Protein AF-A0A1Y2JYK3-F1 (afdb_monomer_lite)

Radius of gyration: 18.23 Å; chains: 1; bounding box: 44×39×49 Å

Organism: Bradyrhizobium japonicum (NCBI:txid375)

pLDDT: mean 70.42, std 11.2, range [41.28, 91.69]

Structure (mmCIF, N/CA/C/O backbone):
data_AF-A0A1Y2JYK3-F1
#
_entry.id   AF-A0A1Y2JYK3-F1
#
loop_
_atom_site.group_PDB
_atom_site.id
_atom_site.type_symbol
_atom_site.label_atom_id
_atom_site.label_alt_id
_atom_site.label_comp_id
_atom_site.label_asym_id
_atom_site.label_entity_id
_atom_site.label_seq_id
_atom_site.pdbx_PDB_ins_code
_atom_site.Cartn_x
_atom_site.Cartn_y
_atom_site.Cartn_z
_atom_site.occupancy
_atom_site.B_iso_or_equiv
_atom_site.auth_seq_id
_atom_site.auth_comp_id
_atom_site.auth_asym_id
_atom_site.auth_atom_id
_atom_site.pdbx_PDB_model_num
ATOM 1 N N . VAL A 1 1 ? -0.796 4.929 -13.097 1.00 57.66 1 VAL A N 1
ATOM 2 C CA . VAL A 1 1 ? -0.395 3.518 -13.318 1.00 57.66 1 VAL A CA 1
ATOM 3 C C . VAL A 1 1 ? -0.903 3.029 -14.661 1.00 57.66 1 VAL A C 1
ATOM 5 O O . VAL A 1 1 ? -0.073 2.851 -15.537 1.00 57.66 1 VAL A O 1
ATOM 8 N N . TYR A 1 2 ? -2.221 2.943 -14.873 1.00 55.84 2 TYR A N 1
ATOM 9 C CA . TYR A 1 2 ? -2.808 2.463 -16.137 1.00 55.84 2 TYR A CA 1
ATOM 10 C C . TYR A 1 2 ? -2.412 3.252 -17.393 1.00 55.84 2 TYR A C 1
ATOM 12 O O . TYR A 1 2 ? -2.140 2.643 -18.415 1.00 55.84 2 TYR A O 1
ATOM 20 N N . ALA A 1 3 ? -2.238 4.575 -17.305 1.00 55.34 3 ALA A N 1
ATOM 21 C CA . ALA A 1 3 ? -1.764 5.384 -18.437 1.00 55.34 3 ALA A CA 1
ATOM 22 C C . ALA A 1 3 ? -0.327 5.064 -18.914 1.00 55.34 3 ALA A C 1
ATOM 24 O O . ALA A 1 3 ? 0.085 5.570 -19.947 1.00 55.34 3 ALA A O 1
ATOM 25 N N . ARG A 1 4 ? 0.446 4.269 -18.157 1.00 54.00 4 ARG A N 1
ATOM 26 C CA . ARG A 1 4 ? 1.826 3.871 -18.500 1.00 54.00 4 ARG A CA 1
ATOM 27 C C . ARG A 1 4 ? 1.956 2.396 -18.895 1.00 54.00 4 ARG A C 1
ATOM 29 O O . ARG A 1 4 ? 3.072 1.902 -19.041 1.00 54.00 4 ARG A O 1
ATOM 36 N N . LEU A 1 5 ? 0.834 1.682 -18.991 1.00 56.47 5 LEU A N 1
ATOM 37 C CA . LEU A 1 5 ? 0.787 0.284 -19.401 1.00 56.47 5 LEU A CA 1
ATOM 38 C C . LEU A 1 5 ? 0.686 0.207 -20.929 1.00 56.47 5 LEU A C 1
ATOM 40 O O . LEU A 1 5 ? -0.262 0.713 -21.519 1.00 56.47 5 LEU A O 1
ATOM 44 N N . VAL A 1 6 ? 1.677 -0.422 -21.559 1.00 57.75 6 VAL A N 1
ATOM 45 C CA . VAL A 1 6 ? 1.792 -0.562 -23.025 1.00 57.75 6 VAL A CA 1
ATOM 46 C C . VAL A 1 6 ? 1.067 -1.818 -23.529 1.00 57.75 6 VAL A C 1
ATOM 48 O O . VAL A 1 6 ? 0.717 -1.920 -24.702 1.00 57.75 6 VAL A O 1
ATOM 51 N N . ARG A 1 7 ? 0.816 -2.787 -22.642 1.00 58.22 7 ARG A N 1
ATOM 52 C CA . ARG A 1 7 ? 0.120 -4.047 -22.929 1.00 58.22 7 ARG A CA 1
ATOM 53 C C . ARG A 1 7 ? -0.736 -4.466 -21.733 1.00 58.22 7 ARG A C 1
ATOM 55 O O . ARG A 1 7 ? -0.342 -4.247 -20.589 1.00 58.22 7 ARG A O 1
ATOM 62 N N . ALA A 1 8 ? -1.883 -5.076 -22.020 1.00 61.62 8 ALA A N 1
ATOM 63 C CA . ALA A 1 8 ? -2.736 -5.735 -21.036 1.00 61.62 8 ALA A CA 1
ATOM 64 C C . ALA A 1 8 ? -2.422 -7.238 -20.991 1.00 61.62 8 ALA A C 1
ATOM 66 O O . ALA A 1 8 ? -2.045 -7.827 -22.006 1.00 61.62 8 ALA A O 1
ATOM 67 N N . ASP A 1 9 ? -2.550 -7.831 -19.808 1.00 72.88 9 ASP A N 1
ATOM 68 C CA . ASP A 1 9 ? -2.320 -9.250 -19.539 1.00 72.88 9 ASP A CA 1
ATOM 69 C C . ASP A 1 9 ? -3.425 -9.738 -18.594 1.00 72.88 9 ASP A C 1
ATOM 71 O O . ASP A 1 9 ? -3.859 -8.988 -17.717 1.00 72.88 9 ASP A O 1
ATOM 75 N N . LEU A 1 10 ? -3.863 -10.990 -18.740 1.00 79.06 10 LEU A N 1
ATOM 76 C CA . LEU A 1 10 ? -4.998 -11.558 -18.006 1.00 79.06 10 LEU A CA 1
ATOM 77 C C . LEU A 1 10 ? -4.801 -11.457 -16.487 1.00 79.06 10 LEU A C 1
ATOM 79 O O . LEU A 1 10 ? -5.736 -11.160 -15.746 1.00 79.06 10 LEU A O 1
ATOM 83 N N . ALA A 1 11 ? -3.569 -11.664 -16.017 1.00 75.75 11 ALA A N 1
ATOM 84 C CA . ALA A 1 11 ? -3.229 -11.505 -14.607 1.00 75.75 11 ALA A CA 1
ATOM 85 C C . ALA A 1 11 ? -3.439 -10.060 -14.128 1.00 75.75 11 ALA A C 1
ATOM 87 O O . ALA A 1 11 ? -3.958 -9.836 -13.035 1.00 75.75 11 ALA A O 1
ATOM 88 N N . LEU A 1 12 ? -3.079 -9.074 -14.952 1.00 77.12 12 LEU A N 1
ATOM 89 C CA . LEU A 1 12 ? -3.252 -7.663 -14.627 1.00 77.12 12 LEU A CA 1
ATOM 90 C C . LEU A 1 12 ? -4.735 -7.276 -14.580 1.00 77.12 12 LEU A C 1
ATOM 92 O O . LEU A 1 12 ? -5.141 -6.531 -13.689 1.00 77.12 12 LEU A O 1
ATOM 96 N N . ASP A 1 13 ? -5.538 -7.824 -15.490 1.00 81.69 13 ASP A N 1
ATOM 97 C CA . ASP A 1 13 ? -6.983 -7.598 -15.530 1.00 81.69 13 ASP A CA 1
ATOM 98 C C . ASP A 1 13 ? -7.676 -8.199 -14.304 1.00 81.69 13 ASP A C 1
ATOM 100 O O . ASP A 1 13 ? -8.484 -7.526 -13.664 1.00 81.69 13 ASP A O 1
ATOM 104 N N . LEU A 1 14 ? -7.312 -9.422 -13.903 1.00 84.56 14 LEU A N 1
ATOM 105 C CA . LEU A 1 14 ? -7.824 -10.047 -12.678 1.00 84.56 14 LEU A CA 1
ATOM 106 C C . LEU A 1 14 ? -7.451 -9.244 -11.426 1.00 84.56 14 LEU A C 1
ATOM 108 O O . LEU A 1 14 ? -8.295 -9.028 -10.555 1.00 84.56 14 LEU A O 1
ATOM 112 N N . LEU A 1 15 ? -6.209 -8.761 -11.340 1.00 81.88 15 LEU A N 1
ATOM 113 C CA . LEU A 1 15 ? -5.770 -7.894 -10.246 1.00 81.88 15 LEU A CA 1
ATOM 114 C C . LEU A 1 15 ? -6.494 -6.543 -10.244 1.00 81.88 15 LEU A C 1
ATOM 116 O O . LEU A 1 15 ? -6.830 -6.036 -9.173 1.00 81.88 15 LEU A O 1
ATOM 120 N N . ASN A 1 16 ? -6.787 -5.981 -11.416 1.00 84.62 16 ASN A N 1
ATOM 121 C CA . ASN A 1 16 ? -7.586 -4.768 -11.532 1.00 84.62 16 ASN A CA 1
ATOM 122 C C . ASN A 1 16 ? -9.038 -4.999 -11.090 1.00 84.62 16 ASN A C 1
ATOM 124 O O . ASN A 1 16 ? -9.582 -4.190 -10.345 1.00 84.62 16 ASN A O 1
ATOM 128 N N . PHE A 1 17 ? -9.662 -6.111 -11.485 1.00 88.12 17 PHE A N 1
ATOM 129 C CA . PHE A 1 17 ? -11.008 -6.461 -11.027 1.00 88.12 17 PHE A CA 1
ATOM 130 C C . PHE A 1 17 ? -11.061 -6.687 -9.520 1.00 88.12 17 PHE A C 1
ATOM 132 O O . PHE A 1 17 ? -11.982 -6.199 -8.869 1.00 88.12 17 PHE A O 1
ATOM 139 N N . LEU A 1 18 ? -10.060 -7.362 -8.950 1.00 87.31 18 LEU A N 1
ATOM 140 C CA . LEU A 1 18 ? -9.932 -7.503 -7.502 1.00 87.31 18 LEU A CA 1
ATOM 141 C C . LEU A 1 18 ? -9.840 -6.129 -6.828 1.00 87.31 18 LEU A C 1
ATOM 143 O O . LEU A 1 18 ? -10.575 -5.857 -5.884 1.00 87.31 18 LEU A O 1
ATOM 147 N N . PHE A 1 19 ? -8.979 -5.248 -7.334 1.00 84.88 19 PHE A N 1
ATOM 148 C CA . PHE A 1 19 ? -8.831 -3.885 -6.828 1.00 84.88 19 PHE A CA 1
ATOM 149 C C . PHE A 1 19 ? -10.148 -3.095 -6.890 1.00 84.88 19 PHE A C 1
ATOM 151 O O . PHE A 1 19 ? -10.551 -2.495 -5.894 1.00 84.88 19 PHE A O 1
ATOM 158 N N . LEU A 1 20 ? -10.856 -3.138 -8.022 1.00 88.38 20 LEU A N 1
ATOM 159 C CA . LEU A 1 20 ? -12.160 -2.493 -8.188 1.00 88.38 20 LEU A CA 1
ATOM 160 C C . LEU A 1 20 ? -13.220 -3.089 -7.255 1.00 88.38 20 LEU A C 1
ATOM 162 O O . LEU A 1 20 ? -13.998 -2.341 -6.673 1.00 88.38 20 LEU A O 1
ATOM 166 N N . GLY A 1 21 ? -13.224 -4.410 -7.064 1.00 89.44 21 GLY A N 1
ATOM 167 C CA . GLY A 1 21 ? -14.113 -5.090 -6.124 1.00 89.44 21 GLY A CA 1
ATOM 168 C C . GLY A 1 21 ? -13.864 -4.664 -4.677 1.00 89.44 21 GLY A C 1
ATOM 169 O O . GLY A 1 21 ? -14.808 -4.365 -3.951 1.00 89.44 21 GLY A O 1
ATOM 170 N N . LEU A 1 22 ? -12.598 -4.550 -4.267 1.00 87.31 22 LEU A N 1
ATOM 171 C CA . LEU A 1 22 ? -12.234 -4.053 -2.937 1.00 87.31 22 LEU A CA 1
ATOM 172 C C . LEU A 1 22 ? -12.642 -2.585 -2.745 1.00 87.31 22 LEU A C 1
ATOM 174 O O . LEU A 1 22 ? -13.133 -2.221 -1.679 1.00 87.31 22 LEU A O 1
ATOM 178 N N . ILE A 1 23 ? -12.501 -1.746 -3.776 1.00 87.25 23 ILE A N 1
ATOM 179 C CA . ILE A 1 23 ? -12.996 -0.363 -3.742 1.00 87.25 23 ILE A CA 1
ATOM 180 C C . ILE A 1 23 ? -14.520 -0.322 -3.640 1.00 87.25 23 ILE A C 1
ATOM 182 O O . ILE A 1 23 ? -15.057 0.464 -2.865 1.00 87.25 23 ILE A O 1
ATOM 186 N N . ALA A 1 24 ? -15.229 -1.176 -4.375 1.00 91.69 24 ALA A N 1
ATOM 187 C CA . ALA A 1 24 ? -16.687 -1.242 -4.330 1.00 91.69 24 ALA A CA 1
ATOM 188 C C . ALA A 1 24 ? -17.226 -1.658 -2.948 1.00 91.69 24 ALA A C 1
ATOM 190 O O . ALA A 1 24 ? -18.373 -1.356 -2.629 1.00 91.69 24 ALA A O 1
ATOM 191 N N . LEU A 1 25 ? -16.403 -2.299 -2.111 1.00 89.81 25 LEU A N 1
ATOM 192 C CA . LEU A 1 25 ? -16.732 -2.648 -0.726 1.00 89.81 25 LEU A CA 1
ATOM 193 C C . LEU A 1 25 ? -16.495 -1.504 0.277 1.00 89.81 25 LEU A C 1
ATOM 195 O O . LEU A 1 25 ? -16.943 -1.607 1.420 1.00 89.81 25 LEU A O 1
ATOM 199 N N . LEU A 1 26 ? -15.832 -0.407 -0.111 1.00 87.19 26 LEU A N 1
ATOM 200 C CA . LEU A 1 26 ? -15.586 0.737 0.782 1.00 87.19 26 LEU A CA 1
ATOM 201 C C . LEU A 1 26 ? -16.866 1.335 1.383 1.00 87.19 26 LEU A C 1
ATOM 203 O O . LEU A 1 26 ? -16.860 1.580 2.592 1.00 87.19 26 LEU A O 1
ATOM 207 N N . PRO A 1 27 ? -17.960 1.559 0.623 1.00 88.12 27 PRO A N 1
ATOM 208 C CA . PRO A 1 27 ? -19.201 2.079 1.191 1.00 88.12 27 PRO A CA 1
ATOM 209 C C . PRO A 1 27 ? -19.754 1.169 2.291 1.00 88.12 27 PRO A C 1
ATOM 211 O O . PRO A 1 27 ? -20.119 1.661 3.351 1.00 88.12 27 PRO A O 1
ATOM 214 N N . LEU A 1 28 ? -19.712 -0.154 2.091 1.00 87.69 28 LEU A N 1
ATOM 215 C CA . LEU A 1 28 ? -20.151 -1.129 3.092 1.00 87.69 28 LEU A CA 1
ATOM 216 C C . LEU A 1 28 ? -19.300 -1.055 4.364 1.00 87.69 28 LEU A C 1
ATOM 218 O O . LEU A 1 28 ? -19.839 -1.019 5.464 1.00 87.69 28 LEU A O 1
ATOM 222 N N . ALA A 1 29 ? -17.972 -1.013 4.232 1.00 84.56 29 ALA A N 1
ATOM 223 C CA . ALA A 1 29 ? -17.084 -0.887 5.387 1.00 84.56 29 ALA A CA 1
ATOM 224 C C . ALA A 1 29 ? -17.268 0.451 6.122 1.00 84.56 29 ALA A C 1
ATOM 226 O O . ALA A 1 29 ? -17.119 0.506 7.340 1.00 84.56 29 ALA A O 1
ATOM 227 N N . THR A 1 30 ? -17.600 1.517 5.390 1.00 84.69 30 THR A N 1
ATOM 228 C CA . THR A 1 30 ? -17.869 2.846 5.954 1.00 84.69 30 THR A CA 1
ATOM 229 C C . THR A 1 30 ? -19.197 2.871 6.709 1.00 84.69 30 THR A C 1
ATOM 231 O O . THR A 1 30 ? -19.237 3.386 7.822 1.00 84.69 30 THR A O 1
ATOM 234 N N . GLU A 1 31 ? -20.249 2.255 6.165 1.00 87.62 31 GLU A N 1
ATOM 235 C CA . GLU A 1 31 ? -21.522 2.066 6.874 1.00 87.62 31 GLU A CA 1
ATOM 236 C C . GLU A 1 31 ? -21.334 1.213 8.128 1.00 87.62 31 GLU A C 1
ATOM 238 O O . GLU A 1 31 ? -21.765 1.598 9.208 1.00 87.62 31 GLU A O 1
ATOM 243 N N . LEU A 1 32 ? -20.579 0.113 8.040 1.00 85.88 32 LEU A N 1
ATOM 244 C CA . LEU A 1 32 ? -20.295 -0.731 9.203 1.00 85.88 32 LEU A CA 1
ATOM 245 C C . LEU A 1 32 ? -19.568 0.044 10.314 1.00 85.88 32 LEU A C 1
ATOM 247 O O . LEU A 1 32 ? -19.836 -0.157 11.499 1.00 85.88 32 LEU A O 1
ATOM 251 N N . LEU A 1 33 ? -18.645 0.931 9.926 1.00 81.75 33 LEU A N 1
ATOM 252 C 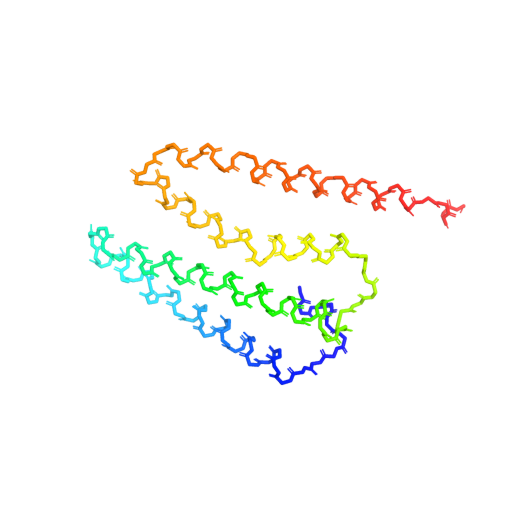CA . LEU A 1 33 ? -17.924 1.825 10.832 1.00 81.75 33 LEU A CA 1
ATOM 253 C C . LEU A 1 33 ? -18.848 2.878 11.462 1.00 81.75 33 LEU A C 1
ATOM 255 O O . LEU A 1 33 ? -18.607 3.305 12.590 1.00 81.75 33 LEU A O 1
ATOM 259 N N . TRP A 1 34 ? -19.881 3.304 10.739 1.00 82.69 34 TRP A N 1
ATOM 260 C CA . TRP A 1 34 ? -20.856 4.291 11.188 1.00 82.69 34 TRP A CA 1
ATOM 261 C C . TRP A 1 34 ? -21.924 3.688 12.114 1.00 82.69 34 TRP A C 1
ATOM 263 O O . TRP A 1 34 ? -22.214 4.246 13.175 1.00 82.69 34 TRP A O 1
ATOM 273 N N . GLU A 1 35 ? -22.478 2.532 11.747 1.00 84.62 35 GLU A N 1
ATOM 274 C CA . GLU A 1 35 ? -23.521 1.824 12.494 1.00 84.62 35 GLU A CA 1
ATOM 275 C C . GLU A 1 35 ? -22.984 1.224 13.796 1.00 84.62 35 GLU A C 1
ATOM 277 O O . GLU A 1 35 ? -23.589 1.375 14.865 1.00 84.62 35 GLU A O 1
ATOM 282 N N . GLN A 1 36 ? -21.814 0.581 13.751 1.00 77.31 36 GLN A N 1
ATOM 283 C CA . GLN A 1 36 ? -21.150 0.137 14.967 1.00 77.31 36 GLN A CA 1
ATOM 284 C C . GLN A 1 36 ? -20.399 1.307 15.597 1.00 77.31 36 GLN A C 1
ATOM 286 O O . GLN A 1 36 ? -19.216 1.519 15.352 1.00 77.31 36 GLN A O 1
ATOM 291 N N . ARG A 1 37 ? -21.043 1.998 16.545 1.00 64.88 37 ARG A N 1
ATOM 292 C CA . ARG A 1 37 ? -20.382 2.983 17.431 1.00 64.88 37 ARG A CA 1
ATOM 293 C C . ARG A 1 37 ? -19.235 2.404 18.287 1.00 64.88 37 ARG A C 1
ATOM 295 O O . ARG A 1 37 ? -18.641 3.123 19.089 1.00 64.88 37 ARG A O 1
ATOM 302 N N . GLY A 1 38 ? -18.935 1.109 18.165 1.00 64.50 38 GLY A N 1
ATOM 303 C CA . GLY A 1 38 ? -17.843 0.420 18.845 1.00 64.50 38 GLY A CA 1
ATOM 304 C C . GLY A 1 38 ? -16.603 0.251 17.962 1.00 64.50 38 GLY A C 1
ATOM 305 O O . GLY A 1 38 ? -16.685 0.113 16.748 1.00 64.50 38 GLY A O 1
ATOM 306 N N . ARG A 1 39 ? -15.424 0.156 18.590 1.00 69.25 39 ARG A N 1
ATOM 307 C CA . ARG A 1 39 ? -14.115 -0.057 17.929 1.00 69.25 39 ARG A CA 1
ATOM 308 C C . ARG A 1 39 ? -13.989 -1.368 17.121 1.00 69.25 39 ARG A C 1
ATOM 310 O O . ARG A 1 39 ? -12.922 -1.632 16.583 1.00 69.25 39 ARG A O 1
ATOM 317 N N . GLN A 1 40 ? -15.033 -2.193 17.037 1.00 77.06 40 GLN A N 1
ATOM 318 C CA . GLN A 1 40 ? -15.007 -3.516 16.400 1.00 77.06 40 GLN A CA 1
ATOM 319 C C . GLN A 1 40 ? -15.050 -3.467 14.865 1.00 77.06 40 GLN A C 1
ATOM 321 O O . GLN A 1 40 ? -14.504 -4.363 14.228 1.00 77.06 40 GLN A O 1
ATOM 326 N N . ALA A 1 41 ? -15.620 -2.417 14.265 1.00 79.06 41 ALA A N 1
ATOM 327 C CA . ALA A 1 41 ? -15.631 -2.228 12.809 1.00 79.06 41 ALA A CA 1
ATOM 328 C C . ALA A 1 41 ? -14.327 -1.607 12.263 1.00 79.06 41 ALA A C 1
ATOM 330 O O . ALA A 1 41 ? -14.024 -1.711 11.074 1.00 79.06 41 ALA A O 1
ATOM 331 N N . VAL A 1 42 ? -13.515 -1.004 13.140 1.00 77.12 42 VAL A N 1
ATOM 332 C CA . VAL A 1 42 ? -12.242 -0.355 12.783 1.00 77.12 42 VAL A CA 1
ATOM 333 C C . VAL A 1 42 ? -11.256 -1.313 12.095 1.00 77.12 42 VAL A C 1
ATOM 335 O O . VAL A 1 42 ? -10.737 -0.948 11.039 1.00 77.12 42 VAL A O 1
ATOM 338 N N . PRO A 1 43 ? -10.996 -2.532 12.612 1.00 77.31 43 PRO A N 1
ATOM 339 C CA . PRO A 1 43 ? -10.111 -3.480 11.946 1.00 77.31 43 PRO A CA 1
ATOM 340 C C . PRO A 1 43 ? -10.594 -3.835 10.541 1.00 77.31 43 PRO A C 1
ATOM 342 O O . PRO A 1 43 ? -9.778 -3.895 9.635 1.00 77.31 43 PRO A O 1
ATOM 345 N N . VAL A 1 44 ? -11.906 -3.998 10.334 1.00 82.00 44 VAL A N 1
ATOM 346 C CA . VAL A 1 44 ? -12.478 -4.358 9.026 1.00 82.00 44 VAL A CA 1
ATOM 347 C C . VAL A 1 44 ? -12.195 -3.271 7.990 1.00 82.00 44 VAL A C 1
ATOM 349 O O . VAL A 1 44 ? -11.696 -3.568 6.905 1.00 82.00 44 VAL A O 1
ATOM 352 N N . TYR A 1 45 ? -12.440 -2.007 8.344 1.00 80.94 45 TYR A N 1
ATOM 353 C CA . TYR A 1 45 ? -12.147 -0.869 7.474 1.00 80.94 45 TYR A CA 1
ATOM 354 C C . TYR A 1 45 ? -10.648 -0.769 7.153 1.00 80.94 45 TYR A C 1
ATOM 356 O O . TYR A 1 45 ? -10.258 -0.654 5.991 1.00 80.94 45 TYR A O 1
ATOM 364 N N . VAL A 1 46 ? -9.787 -0.876 8.169 1.00 77.50 46 VAL A N 1
ATOM 365 C CA . VAL A 1 46 ? -8.328 -0.792 7.995 1.00 77.50 46 VAL A CA 1
ATOM 366 C C . VAL A 1 46 ? -7.796 -1.947 7.150 1.00 77.50 46 VAL A C 1
ATOM 368 O O . VAL A 1 46 ? -6.985 -1.723 6.253 1.00 77.50 46 VAL A O 1
ATOM 371 N N . SER A 1 47 ? -8.262 -3.172 7.393 1.00 78.38 47 SER A N 1
ATOM 372 C CA . SER A 1 47 ? -7.895 -4.352 6.609 1.00 78.38 47 SER A CA 1
ATOM 373 C C . SER A 1 47 ? -8.330 -4.219 5.154 1.00 78.38 47 SER A C 1
ATOM 375 O O . SER A 1 47 ? -7.563 -4.595 4.270 1.00 78.38 47 SER A O 1
ATOM 377 N N . LEU A 1 48 ? -9.506 -3.639 4.887 1.00 83.25 48 LEU A N 1
ATOM 378 C CA . LEU A 1 48 ? -9.970 -3.384 3.525 1.00 83.25 48 LEU A CA 1
ATOM 379 C C . LEU A 1 48 ? -9.068 -2.371 2.808 1.00 83.25 48 LEU A C 1
ATOM 381 O O . LEU A 1 48 ? -8.601 -2.642 1.703 1.00 83.25 48 LEU A O 1
ATOM 385 N N . VAL A 1 49 ? -8.756 -1.236 3.439 1.00 80.50 49 VAL A N 1
ATOM 386 C CA . VAL A 1 49 ? -7.872 -0.224 2.834 1.00 80.50 49 VAL A CA 1
ATOM 387 C C . VAL A 1 49 ? -6.450 -0.760 2.644 1.00 80.50 49 VAL A C 1
ATOM 389 O O . VAL A 1 49 ? -5.822 -0.511 1.612 1.00 80.50 49 VAL A O 1
ATOM 392 N N . ALA A 1 50 ? -5.946 -1.548 3.594 1.00 77.56 50 ALA A N 1
ATOM 393 C CA . ALA A 1 50 ? -4.671 -2.241 3.449 1.00 77.56 50 ALA A CA 1
ATOM 394 C C . ALA A 1 50 ? -4.698 -3.222 2.265 1.00 77.56 50 ALA A C 1
ATOM 396 O O . ALA A 1 50 ? -3.775 -3.210 1.452 1.00 77.56 50 ALA A O 1
ATOM 397 N N . ALA A 1 51 ? -5.765 -4.013 2.115 1.00 80.44 51 ALA A N 1
ATOM 398 C CA . ALA A 1 51 ? -5.935 -4.941 0.998 1.00 80.44 51 ALA A CA 1
ATOM 399 C C . ALA A 1 51 ? -5.978 -4.221 -0.360 1.00 80.44 51 ALA A C 1
ATOM 401 O O . ALA A 1 51 ? -5.375 -4.704 -1.316 1.00 80.44 51 ALA A O 1
ATOM 402 N N . ILE A 1 52 ? -6.608 -3.043 -0.442 1.00 83.12 52 ILE A N 1
ATOM 403 C CA . ILE A 1 52 ? -6.606 -2.193 -1.647 1.00 83.12 52 ILE A CA 1
ATOM 404 C C . ILE A 1 52 ? -5.175 -1.772 -2.011 1.00 83.12 52 ILE A C 1
ATOM 406 O O . ILE A 1 52 ? -4.767 -1.892 -3.169 1.00 83.12 52 ILE A O 1
ATOM 410 N N . GLY A 1 53 ? -4.392 -1.319 -1.025 1.00 77.19 53 GLY A N 1
ATOM 411 C CA . GLY A 1 53 ? -2.985 -0.959 -1.222 1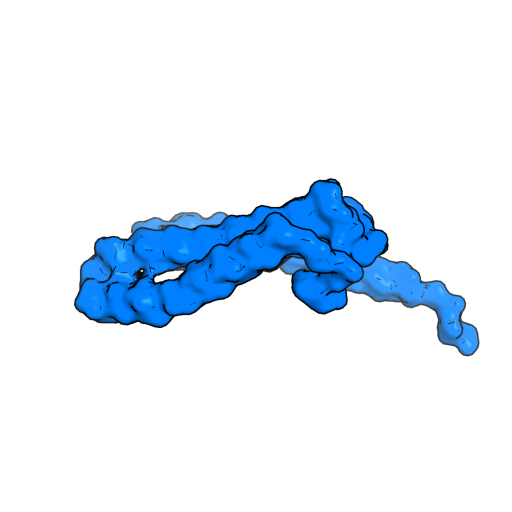.00 77.19 53 GLY A CA 1
ATOM 412 C C . GLY A 1 53 ? -2.136 -2.146 -1.685 1.00 77.19 53 GLY A C 1
ATOM 413 O O . GLY A 1 53 ? -1.390 -2.036 -2.659 1.00 77.19 53 GLY A O 1
ATOM 414 N N . VAL A 1 54 ? -2.305 -3.313 -1.053 1.00 78.06 54 VAL A N 1
ATOM 415 C CA . VAL A 1 54 ? -1.618 -4.548 -1.461 1.00 78.06 54 VAL A CA 1
ATOM 416 C C . VAL A 1 54 ? -2.001 -4.942 -2.885 1.00 78.06 54 VAL A C 1
ATOM 418 O O . VAL A 1 54 ? -1.105 -5.187 -3.687 1.00 78.06 54 VAL A O 1
ATOM 421 N N . ALA A 1 55 ? -3.288 -4.947 -3.241 1.00 81.88 55 ALA A N 1
ATOM 422 C CA . ALA A 1 55 ? -3.742 -5.283 -4.591 1.00 81.88 55 ALA A CA 1
ATOM 423 C C . ALA A 1 55 ? -3.107 -4.363 -5.648 1.00 81.88 55 ALA A C 1
ATOM 425 O O . ALA A 1 55 ? -2.566 -4.844 -6.645 1.00 81.88 55 ALA A O 1
ATOM 426 N N . MET A 1 56 ? -3.073 -3.052 -5.390 1.00 80.75 56 MET A N 1
ATOM 427 C CA . MET A 1 56 ? -2.416 -2.083 -6.272 1.00 80.75 56 MET A CA 1
ATOM 428 C C . MET A 1 56 ? -0.894 -2.297 -6.340 1.00 80.75 56 MET A C 1
ATOM 430 O O . MET A 1 56 ? -0.297 -2.231 -7.416 1.00 80.75 56 MET A O 1
ATOM 434 N N . GLY A 1 57 ? -0.250 -2.582 -5.205 1.00 76.56 57 GLY A N 1
ATOM 435 C CA . GLY A 1 57 ? 1.183 -2.863 -5.130 1.00 76.56 57 GLY A CA 1
ATOM 436 C C . GLY A 1 57 ? 1.578 -4.130 -5.889 1.00 76.56 57 GLY A C 1
ATOM 437 O O . GLY A 1 57 ? 2.566 -4.121 -6.625 1.00 76.56 57 GLY A O 1
ATOM 438 N N . VAL A 1 58 ? 0.791 -5.201 -5.776 1.00 79.88 58 VAL A N 1
ATOM 439 C CA . VAL A 1 58 ? 1.006 -6.451 -6.518 1.00 79.88 58 VAL A CA 1
ATOM 440 C C . VAL A 1 58 ? 0.790 -6.224 -8.014 1.00 79.88 58 VAL A C 1
ATOM 442 O O . VAL A 1 58 ? 1.630 -6.648 -8.806 1.00 79.88 58 VAL A O 1
ATOM 445 N N . ALA A 1 59 ? -0.252 -5.484 -8.409 1.00 80.50 59 ALA A N 1
ATOM 446 C CA . ALA A 1 59 ? -0.513 -5.162 -9.814 1.00 80.50 59 ALA A CA 1
ATOM 447 C C . ALA A 1 59 ? 0.651 -4.377 -10.436 1.00 80.50 59 ALA A C 1
ATOM 449 O O . ALA A 1 59 ? 1.137 -4.713 -11.519 1.00 80.50 59 ALA A O 1
ATOM 450 N N . TRP A 1 60 ? 1.164 -3.376 -9.715 1.00 78.56 60 TRP A N 1
ATOM 451 C CA . TRP A 1 60 ? 2.338 -2.621 -10.141 1.00 78.56 60 TRP A CA 1
ATOM 452 C C . TRP A 1 60 ? 3.602 -3.480 -10.184 1.00 78.56 60 TRP A C 1
ATOM 454 O O . TRP A 1 60 ? 4.366 -3.387 -1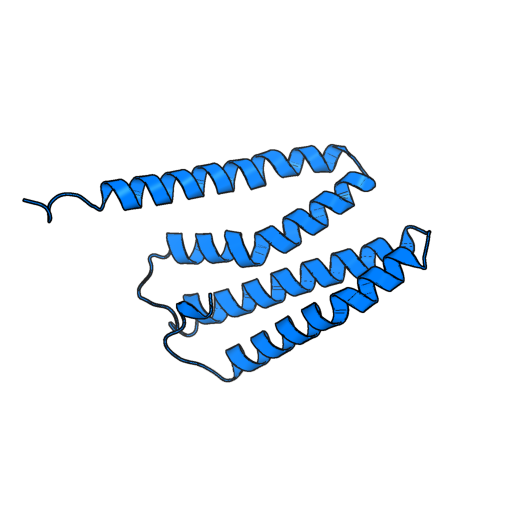1.141 1.00 78.56 60 TRP A O 1
ATOM 464 N N . THR A 1 61 ? 3.825 -4.339 -9.187 1.00 78.25 61 THR A N 1
ATOM 465 C CA . THR A 1 61 ? 4.997 -5.228 -9.155 1.00 78.25 61 THR A CA 1
ATOM 466 C C . THR A 1 61 ? 4.995 -6.170 -10.356 1.00 78.25 61 THR A C 1
ATOM 468 O O . THR A 1 61 ? 6.010 -6.307 -11.042 1.00 78.25 61 THR A O 1
ATOM 471 N N . HIS A 1 62 ? 3.836 -6.757 -10.662 1.00 73.69 62 HIS A N 1
ATOM 472 C CA . HIS A 1 62 ? 3.650 -7.599 -11.835 1.00 73.69 62 HIS A CA 1
ATOM 473 C C . HIS A 1 62 ? 3.938 -6.824 -13.129 1.00 73.69 62 HIS A C 1
ATOM 475 O O . HIS A 1 62 ? 4.745 -7.267 -13.945 1.00 73.69 62 HIS A O 1
ATOM 481 N N . ALA A 1 63 ? 3.366 -5.626 -13.290 1.00 75.00 63 ALA A N 1
ATOM 482 C CA . ALA A 1 63 ? 3.576 -4.797 -14.478 1.00 75.00 63 ALA A CA 1
ATOM 483 C C . ALA A 1 63 ? 5.038 -4.358 -14.665 1.00 75.00 63 ALA A C 1
ATOM 485 O O . ALA A 1 63 ? 5.583 -4.446 -15.769 1.00 75.00 63 ALA A O 1
ATOM 486 N N . ALA A 1 64 ? 5.668 -3.877 -13.592 1.00 72.31 64 ALA A N 1
ATOM 487 C CA . ALA A 1 64 ? 6.954 -3.192 -13.636 1.00 72.31 64 ALA A CA 1
ATOM 488 C C . ALA A 1 64 ? 8.162 -4.137 -13.559 1.00 72.31 64 ALA A C 1
ATOM 490 O O . ALA A 1 64 ? 9.225 -3.787 -14.072 1.00 72.31 64 ALA A O 1
ATOM 491 N N . PHE A 1 65 ? 8.044 -5.311 -12.932 1.00 73.38 65 PHE A N 1
ATOM 492 C CA . PHE A 1 65 ? 9.178 -6.229 -12.743 1.00 73.38 65 PHE A CA 1
ATOM 493 C C . PHE A 1 65 ? 9.039 -7.538 -13.520 1.00 73.38 65 PHE A C 1
ATOM 495 O O . PHE A 1 65 ? 10.039 -8.016 -14.050 1.00 73.38 65 PHE A O 1
ATOM 502 N N . VAL A 1 66 ? 7.828 -8.091 -13.628 1.00 69.31 66 VAL A N 1
ATOM 503 C CA . VAL A 1 66 ? 7.607 -9.413 -14.239 1.00 69.31 66 VAL A CA 1
ATOM 504 C C . VAL A 1 66 ? 7.249 -9.287 -15.719 1.00 69.31 66 VAL A C 1
ATOM 506 O O . VAL A 1 66 ? 7.935 -9.843 -16.570 1.00 69.31 66 VAL A O 1
ATOM 509 N N . GLY A 1 67 ? 6.217 -8.506 -16.045 1.00 61.56 67 GLY A N 1
ATOM 510 C CA . GLY A 1 67 ? 5.676 -8.433 -17.404 1.00 61.56 67 GLY A CA 1
ATOM 511 C C . GLY A 1 67 ? 6.413 -7.482 -18.354 1.00 61.56 67 GLY A C 1
ATOM 512 O O . GLY A 1 67 ? 6.166 -7.523 -19.555 1.00 61.56 67 GLY A O 1
ATOM 513 N N . ARG A 1 68 ? 7.290 -6.598 -17.841 1.00 63.34 68 ARG A N 1
ATOM 514 C CA . ARG A 1 68 ? 7.850 -5.445 -18.592 1.00 63.34 68 ARG A CA 1
ATOM 515 C C . ARG A 1 68 ? 6.766 -4.669 -19.360 1.00 63.34 68 ARG A C 1
ATOM 517 O O . ARG A 1 68 ? 6.992 -4.201 -20.471 1.00 63.34 68 ARG A O 1
ATOM 524 N N . LEU A 1 69 ? 5.581 -4.552 -18.766 1.00 59.44 69 LEU A N 1
ATOM 525 C CA . LEU A 1 69 ? 4.402 -3.959 -19.404 1.00 59.44 69 LEU A CA 1
ATOM 526 C C . LEU A 1 69 ? 4.400 -2.425 -19.288 1.00 59.44 69 LEU A C 1
ATOM 528 O O . LEU A 1 69 ? 3.505 -1.766 -19.808 1.00 59.44 69 LEU A O 1
ATOM 532 N N . THR A 1 70 ? 5.388 -1.862 -18.593 1.00 64.62 70 THR A N 1
ATOM 533 C CA . THR A 1 70 ? 5.589 -0.424 -18.409 1.00 64.62 70 THR A CA 1
ATOM 534 C C . THR A 1 70 ? 6.623 0.119 -19.392 1.00 64.62 70 THR A C 1
ATOM 536 O O . THR A 1 70 ? 7.553 -0.596 -19.767 1.00 64.62 70 THR A O 1
ATOM 539 N N . GLU A 1 71 ? 6.533 1.408 -19.713 1.00 66.50 71 GLU A N 1
ATOM 540 C CA . GLU A 1 71 ? 7.596 2.163 -20.395 1.00 66.50 71 GLU A CA 1
ATOM 541 C C . GLU A 1 71 ? 8.997 1.914 -19.783 1.00 66.50 71 GLU A C 1
ATOM 543 O O . GLU A 1 71 ? 9.112 1.544 -18.602 1.00 66.50 71 GLU A O 1
ATOM 548 N N . PRO A 1 72 ? 10.087 2.092 -20.560 1.00 67.38 72 PRO A N 1
ATOM 549 C CA . PRO A 1 72 ? 11.451 1.922 -20.069 1.00 67.38 72 PRO A CA 1
ATOM 550 C C . PRO A 1 72 ? 11.772 2.957 -18.981 1.00 67.38 72 PRO A C 1
ATOM 552 O O . PRO A 1 72 ? 12.213 4.066 -19.245 1.00 67.38 72 PRO A O 1
ATOM 555 N N . MET A 1 73 ? 11.530 2.561 -17.734 1.00 68.88 73 MET A N 1
ATOM 556 C CA . MET A 1 73 ? 11.801 3.339 -16.525 1.00 68.88 73 MET A CA 1
ATOM 557 C C . MET A 1 73 ? 12.974 2.741 -15.752 1.00 68.88 73 MET A C 1
ATOM 559 O O . MET A 1 73 ? 13.153 1.516 -15.735 1.00 68.88 73 MET A O 1
ATOM 563 N N . SER A 1 74 ? 13.727 3.593 -15.059 1.00 78.50 74 SER A N 1
ATOM 564 C CA . SER A 1 74 ? 14.807 3.164 -14.168 1.00 78.50 74 SER A CA 1
ATOM 565 C C . SER A 1 74 ? 14.266 2.341 -12.989 1.00 78.50 74 SER A C 1
ATOM 567 O O . SER A 1 74 ? 13.121 2.503 -12.556 1.00 78.50 74 SER A O 1
ATOM 569 N N . VAL A 1 75 ? 15.095 1.456 -12.420 1.00 77.00 75 VAL A N 1
ATOM 570 C CA . VAL A 1 75 ? 14.708 0.635 -11.251 1.00 77.00 75 VAL A CA 1
ATOM 571 C C . VAL A 1 75 ? 14.288 1.516 -10.064 1.00 77.00 75 VAL A C 1
ATOM 573 O O . VAL A 1 75 ? 13.344 1.179 -9.349 1.00 77.00 75 VAL A O 1
ATOM 576 N N . ALA A 1 76 ? 14.929 2.678 -9.902 1.00 72.06 76 ALA A N 1
ATOM 577 C CA . ALA A 1 76 ? 14.595 3.651 -8.866 1.00 72.06 76 ALA A CA 1
ATOM 578 C C . ALA A 1 76 ? 13.179 4.229 -9.034 1.00 72.06 76 ALA A C 1
ATOM 580 O O . ALA A 1 76 ? 12.442 4.340 -8.056 1.00 72.06 76 ALA A O 1
ATOM 581 N N . GLU A 1 77 ? 12.754 4.545 -10.260 1.00 71.56 77 GLU A N 1
ATOM 582 C CA . GLU A 1 77 ? 11.395 5.037 -10.517 1.00 71.56 77 GLU A CA 1
ATOM 583 C C . GLU A 1 77 ? 10.335 3.953 -10.335 1.00 71.56 77 GLU A C 1
ATOM 585 O O . GLU A 1 77 ? 9.271 4.223 -9.777 1.00 71.56 77 GLU A O 1
ATOM 590 N N . ARG A 1 78 ? 10.627 2.711 -10.741 1.00 75.75 78 ARG A N 1
ATOM 591 C CA . ARG A 1 78 ? 9.722 1.571 -10.518 1.00 75.75 78 ARG A CA 1
ATOM 592 C C . ARG A 1 78 ? 9.484 1.331 -9.031 1.00 75.75 78 ARG A C 1
ATOM 594 O O . ARG A 1 78 ? 8.338 1.145 -8.620 1.00 75.75 78 ARG A O 1
ATOM 601 N N . ALA A 1 79 ? 10.546 1.388 -8.229 1.00 75.44 79 ALA A N 1
ATOM 602 C CA . ALA A 1 79 ? 10.459 1.288 -6.778 1.00 75.44 79 ALA A CA 1
ATOM 603 C C . ALA A 1 79 ? 9.719 2.489 -6.164 1.00 75.44 79 ALA A C 1
ATOM 605 O O . ALA A 1 79 ? 8.884 2.304 -5.283 1.00 75.44 79 ALA A O 1
ATOM 606 N N . PHE A 1 80 ? 9.952 3.709 -6.657 1.00 74.38 80 PHE A N 1
ATOM 607 C CA . PHE A 1 80 ? 9.259 4.900 -6.162 1.00 74.38 80 PHE A CA 1
ATOM 608 C C . PHE A 1 80 ? 7.743 4.825 -6.374 1.00 74.38 80 PHE A C 1
ATOM 610 O O . PHE A 1 80 ? 6.986 5.131 -5.458 1.00 74.38 80 PHE A O 1
ATOM 617 N N . VAL A 1 81 ? 7.280 4.369 -7.542 1.00 74.00 81 VAL A N 1
ATOM 618 C CA . VAL A 1 81 ? 5.841 4.183 -7.792 1.00 74.00 81 VAL A CA 1
ATOM 619 C C . VAL A 1 81 ? 5.270 3.047 -6.941 1.00 74.00 81 VAL A C 1
ATOM 621 O O . VAL A 1 81 ? 4.171 3.194 -6.411 1.00 74.00 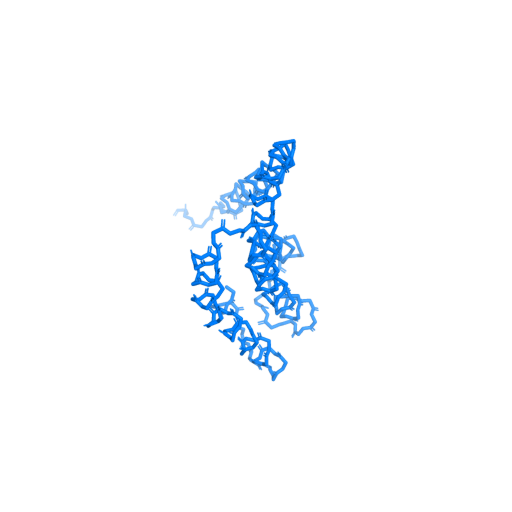81 VAL A O 1
ATOM 624 N N . LEU A 1 82 ? 6.015 1.955 -6.741 1.00 74.50 82 LEU A N 1
ATOM 625 C CA . LEU A 1 82 ? 5.586 0.853 -5.875 1.00 74.50 82 LEU A CA 1
ATOM 626 C C . LEU A 1 82 ? 5.337 1.337 -4.441 1.00 74.50 82 LEU A C 1
ATOM 628 O O . LEU A 1 82 ? 4.285 1.072 -3.858 1.00 74.50 82 LEU A O 1
ATOM 632 N N . VAL A 1 83 ? 6.297 2.081 -3.888 1.00 70.19 83 VAL A N 1
ATOM 633 C CA . VAL A 1 83 ? 6.191 2.617 -2.530 1.00 70.19 83 VAL A CA 1
ATOM 634 C C . VAL A 1 83 ? 5.123 3.712 -2.469 1.00 70.19 83 VAL A C 1
ATOM 636 O O . VAL A 1 83 ? 4.302 3.701 -1.560 1.00 70.19 83 VAL A O 1
ATOM 639 N N . GLY A 1 84 ? 5.103 4.612 -3.455 1.00 68.69 84 GLY A N 1
ATOM 640 C CA . GLY A 1 84 ? 4.218 5.773 -3.561 1.00 68.69 84 GLY A CA 1
ATOM 641 C C . GLY A 1 84 ? 2.734 5.451 -3.719 1.00 68.69 84 GLY A C 1
ATOM 642 O O . GLY A 1 84 ? 1.894 6.110 -3.113 1.00 68.69 84 GLY A O 1
ATOM 643 N N . LEU A 1 85 ? 2.409 4.460 -4.549 1.00 66.38 85 LEU A N 1
ATOM 644 C CA . LEU A 1 85 ? 1.031 4.143 -4.932 1.00 66.38 85 LEU A CA 1
ATOM 645 C C . LEU A 1 85 ? 0.530 2.806 -4.387 1.00 66.38 85 LEU A C 1
ATOM 647 O O . LEU A 1 85 ? -0.675 2.662 -4.209 1.00 66.38 85 LEU A O 1
ATOM 651 N N . GLY A 1 86 ? 1.412 1.834 -4.148 1.00 66.62 86 GLY A N 1
ATOM 652 C CA . GLY A 1 86 ? 1.021 0.534 -3.600 1.00 66.62 86 GLY A CA 1
ATOM 653 C C . GLY A 1 86 ? 1.025 0.537 -2.076 1.00 66.62 86 GLY A C 1
ATOM 654 O O . GLY A 1 86 ? 0.013 0.279 -1.431 1.00 66.62 86 GLY A O 1
ATOM 655 N N . LEU A 1 87 ? 2.173 0.869 -1.484 1.00 66.81 87 LEU A N 1
ATOM 656 C CA . LEU A 1 87 ? 2.366 0.754 -0.037 1.00 66.81 87 LEU A CA 1
ATOM 657 C C . LEU A 1 87 ? 1.835 1.954 0.751 1.00 66.81 87 LEU A C 1
ATOM 659 O O . LEU A 1 87 ? 1.179 1.761 1.771 1.00 66.81 87 LEU A O 1
ATOM 663 N N . LEU A 1 88 ? 2.103 3.178 0.293 1.00 70.44 88 LEU A N 1
ATOM 664 C CA . LEU A 1 88 ? 1.792 4.419 1.013 1.00 70.44 88 LEU A CA 1
ATOM 665 C C . LEU A 1 88 ? 0.321 4.560 1.436 1.00 70.44 88 LEU A C 1
ATOM 667 O O . LEU A 1 88 ? 0.097 4.866 2.604 1.00 70.44 88 LEU A O 1
ATOM 671 N N . PRO A 1 89 ? -0.681 4.332 0.563 1.00 68.31 89 PRO A N 1
ATOM 672 C CA . PRO A 1 89 ? -2.084 4.529 0.932 1.00 68.31 89 PRO A CA 1
ATOM 673 C C . PRO A 1 89 ? -2.525 3.589 2.060 1.00 68.31 89 PRO A C 1
ATOM 675 O O . PRO A 1 89 ? -3.128 4.031 3.038 1.00 68.31 89 PRO A O 1
ATOM 678 N N . GLY A 1 90 ? -2.158 2.306 1.957 1.00 66.06 90 GLY A N 1
ATOM 679 C CA . GLY A 1 90 ? -2.445 1.302 2.982 1.00 66.06 90 GLY A CA 1
ATOM 680 C C . GLY A 1 90 ? -1.694 1.572 4.286 1.00 66.06 90 GLY A C 1
ATOM 681 O O . GLY A 1 90 ? -2.288 1.511 5.361 1.00 66.06 90 GLY A O 1
ATOM 682 N N . LEU A 1 91 ? -0.412 1.948 4.200 1.00 66.88 91 LEU A N 1
ATOM 683 C CA . LEU A 1 91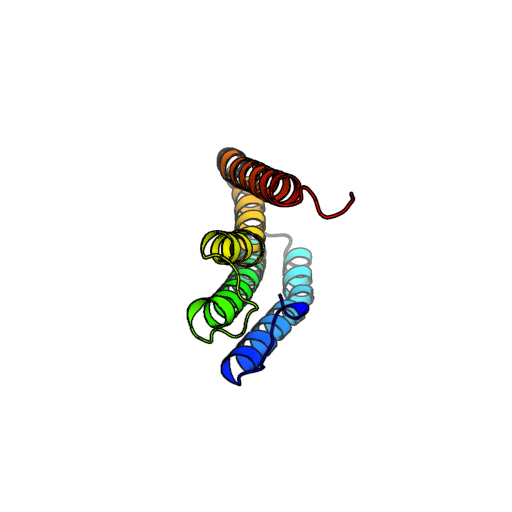 ? 0.408 2.311 5.361 1.00 66.88 91 LEU A CA 1
ATOM 684 C C . LEU A 1 91 ? -0.131 3.541 6.083 1.00 66.88 91 LEU A C 1
ATOM 686 O O . LEU A 1 91 ? -0.271 3.503 7.298 1.00 66.88 91 LEU A O 1
ATOM 690 N N . VAL A 1 92 ? -0.451 4.613 5.360 1.00 71.19 92 VAL A N 1
ATOM 691 C CA . VAL A 1 92 ? -0.976 5.858 5.940 1.00 71.19 92 VAL A CA 1
ATOM 692 C C . VAL A 1 92 ? -2.327 5.616 6.591 1.00 71.19 92 VAL A C 1
ATOM 694 O O . VAL A 1 92 ? -2.550 6.092 7.700 1.00 71.19 92 VAL A O 1
ATOM 697 N N . CYS A 1 93 ? -3.210 4.845 5.953 1.00 69.44 93 CYS A N 1
ATOM 698 C CA . CYS A 1 93 ? -4.513 4.544 6.534 1.00 69.44 93 CYS A CA 1
ATOM 699 C C . CYS A 1 93 ? -4.386 3.656 7.784 1.00 69.44 93 CYS A C 1
ATOM 701 O O . CYS A 1 93 ? -4.977 3.961 8.820 1.00 69.44 93 CYS A O 1
ATOM 703 N N . GLY A 1 94 ? -3.542 2.619 7.735 1.00 65.69 94 GLY A N 1
ATOM 704 C CA . GLY A 1 94 ? -3.253 1.766 8.890 1.00 65.69 94 GLY A CA 1
ATOM 705 C C . GLY A 1 94 ? -2.599 2.524 10.047 1.00 65.69 94 GLY A C 1
ATOM 706 O O . GLY A 1 94 ? -3.017 2.377 11.193 1.00 65.69 94 GLY A O 1
ATOM 707 N N . LEU A 1 95 ? -1.626 3.391 9.759 1.00 66.75 95 LEU A N 1
ATOM 708 C CA . LEU A 1 95 ? -0.951 4.228 10.754 1.00 66.75 95 LEU A CA 1
ATOM 709 C C . LEU A 1 95 ? -1.882 5.291 11.350 1.00 66.75 95 LEU A C 1
ATOM 711 O O . LEU A 1 95 ? -1.816 5.536 12.554 1.00 66.75 95 LEU A O 1
ATOM 715 N N . ALA A 1 96 ? -2.761 5.906 10.550 1.00 66.31 96 ALA A N 1
ATOM 716 C CA . ALA A 1 96 ? -3.738 6.885 11.034 1.00 66.31 96 ALA A CA 1
ATOM 717 C C . ALA A 1 96 ? -4.681 6.260 12.071 1.00 66.31 96 ALA A C 1
ATOM 719 O O . ALA A 1 96 ? -4.932 6.850 13.120 1.00 66.31 96 ALA A O 1
ATOM 720 N N . PHE A 1 97 ? -5.140 5.032 11.825 1.00 64.50 97 PHE A N 1
ATOM 721 C CA . PHE A 1 97 ? -5.979 4.306 12.774 1.00 64.50 97 PHE A CA 1
ATOM 722 C C . PHE A 1 97 ? -5.198 3.743 13.966 1.00 64.50 97 PHE A C 1
ATOM 724 O O . PHE A 1 97 ? -5.684 3.821 15.094 1.00 64.50 97 PHE A O 1
ATOM 731 N N . ALA A 1 98 ? -3.974 3.243 13.770 1.00 65.00 98 ALA A N 1
ATOM 732 C CA . ALA A 1 98 ? -3.103 2.826 14.873 1.00 65.00 98 ALA A CA 1
ATOM 733 C C . ALA A 1 98 ? -2.817 3.988 15.843 1.00 65.00 98 ALA A C 1
ATOM 735 O O . ALA A 1 98 ? -2.796 3.794 17.059 1.00 65.00 98 ALA A O 1
ATOM 736 N N . SER A 1 99 ? -2.702 5.216 15.323 1.00 63.66 99 SER A N 1
ATOM 737 C CA . SER A 1 99 ? -2.568 6.432 16.130 1.00 63.66 99 SER A CA 1
ATOM 738 C C . SER A 1 99 ? -3.780 6.715 17.031 1.00 63.66 99 SER A C 1
ATOM 740 O O . SER A 1 99 ? -3.618 7.394 18.044 1.00 63.66 99 SER A O 1
ATOM 742 N N . LEU A 1 100 ? -4.978 6.211 16.706 1.00 64.62 100 LEU A N 1
ATOM 743 C CA . LEU A 1 100 ? -6.179 6.346 17.551 1.00 64.62 100 LEU A CA 1
ATOM 744 C C . LEU A 1 100 ? -6.190 5.361 18.730 1.00 64.62 100 LEU A C 1
ATOM 746 O O . LEU A 1 100 ? -6.966 5.527 19.675 1.00 64.62 100 LEU A O 1
ATOM 750 N N . VAL A 1 101 ? -5.370 4.310 18.661 1.00 64.00 101 VAL A N 1
ATOM 751 C CA . VAL A 1 101 ? -5.180 3.335 19.743 1.00 64.00 101 VAL A CA 1
ATOM 752 C C . VAL A 1 101 ? -3.984 3.736 20.599 1.00 64.00 101 VAL A C 1
ATOM 754 O O . VAL A 1 101 ? -4.082 3.722 21.824 1.00 64.00 101 VAL A O 1
ATOM 757 N N . GLN A 1 102 ? -2.878 4.141 19.971 1.00 63.50 102 GLN A N 1
ATOM 758 C CA . GLN A 1 102 ? -1.659 4.532 20.667 1.00 63.50 102 GLN A CA 1
ATOM 759 C C . GLN A 1 102 ? -0.991 5.708 19.928 1.00 63.50 102 GLN A C 1
ATOM 761 O O . GLN A 1 102 ? -0.430 5.518 18.846 1.00 63.50 102 GLN A O 1
ATOM 766 N N . PRO A 1 103 ? -1.005 6.930 20.496 1.00 63.91 103 PRO A N 1
ATOM 767 C CA . PRO A 1 103 ? -0.553 8.143 19.805 1.00 63.91 103 PRO A CA 1
ATOM 768 C C . PRO A 1 103 ? 0.941 8.121 19.441 1.00 63.91 103 PRO A C 1
ATOM 770 O O . PRO A 1 103 ? 1.377 8.867 18.571 1.00 63.91 103 PRO A O 1
ATOM 773 N N . ALA A 1 104 ? 1.729 7.222 20.042 1.00 63.75 104 ALA A N 1
ATOM 774 C CA . ALA A 1 104 ? 3.128 6.994 19.683 1.00 63.75 104 ALA A CA 1
ATOM 775 C C . ALA A 1 104 ? 3.319 6.521 18.225 1.00 63.75 104 ALA A C 1
ATOM 777 O O . ALA A 1 104 ? 4.360 6.801 17.630 1.00 63.75 104 ALA A O 1
ATOM 778 N N . PHE A 1 105 ? 2.320 5.875 17.606 1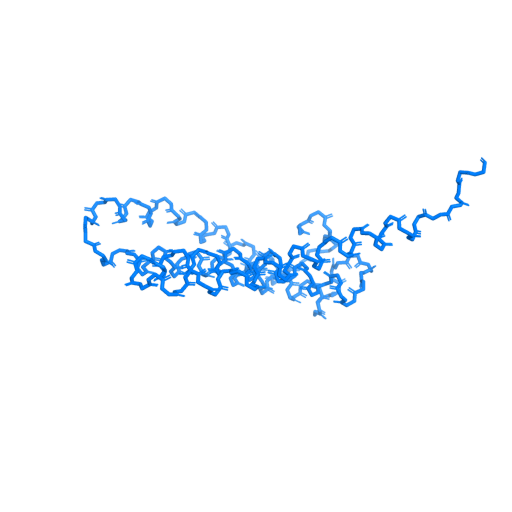.00 58.59 105 PHE A N 1
ATOM 779 C CA . PHE A 1 105 ? 2.389 5.497 16.187 1.00 58.59 105 PHE A CA 1
ATOM 780 C C . PHE A 1 105 ? 2.390 6.707 15.240 1.00 58.59 105 PHE A C 1
ATOM 782 O O . PHE A 1 105 ? 2.879 6.595 14.116 1.00 58.59 105 PHE A O 1
ATOM 789 N N . ALA A 1 106 ? 1.959 7.888 15.698 1.00 58.16 106 ALA A N 1
ATOM 790 C CA . ALA A 1 106 ? 2.103 9.136 14.947 1.00 58.16 106 ALA A CA 1
ATOM 791 C C . ALA A 1 106 ? 3.574 9.546 14.740 1.00 58.16 106 ALA A C 1
ATOM 793 O O . ALA A 1 106 ? 3.887 10.305 13.830 1.00 58.16 106 ALA A O 1
ATOM 794 N N . ILE A 1 107 ? 4.515 9.029 15.534 1.00 58.97 107 ILE A N 1
ATOM 795 C CA . ILE A 1 107 ? 5.948 9.302 15.341 1.00 58.97 107 ILE A CA 1
ATOM 796 C C . ILE A 1 107 ? 6.489 8.503 14.143 1.00 58.97 107 ILE A C 1
ATOM 798 O O . ILE A 1 107 ? 7.362 8.988 13.424 1.00 58.97 107 ILE A O 1
ATOM 802 N N . LEU A 1 108 ? 5.907 7.331 13.848 1.00 60.50 108 LEU A N 1
ATOM 803 C CA . LEU A 1 108 ? 6.246 6.521 12.670 1.00 60.50 108 LEU A CA 1
ATOM 804 C C . LEU A 1 108 ? 5.819 7.180 11.342 1.00 60.50 108 LEU A C 1
ATOM 806 O O . LEU A 1 108 ? 6.406 6.887 10.301 1.00 60.50 108 LEU A O 1
ATOM 810 N N . PHE A 1 109 ? 4.843 8.099 11.371 1.00 57.44 109 PHE A N 1
ATOM 811 C CA . PHE A 1 109 ? 4.414 8.893 10.208 1.00 57.44 109 PHE A CA 1
ATOM 812 C C . PHE A 1 109 ? 5.540 9.767 9.645 1.00 57.44 109 PHE A C 1
ATOM 814 O O . PHE A 1 109 ? 5.670 9.923 8.431 1.00 57.44 109 PHE A O 1
ATOM 821 N N . SER A 1 110 ? 6.348 10.348 10.531 1.00 58.25 110 SER A N 1
ATOM 822 C CA . SER A 1 110 ? 7.299 11.406 10.193 1.00 58.25 110 SER A CA 1
ATOM 823 C C . SER A 1 110 ? 8.451 10.947 9.283 1.00 58.25 110 SER A C 1
ATOM 825 O O . SER A 1 110 ? 8.673 11.582 8.249 1.00 58.25 110 SER A O 1
ATOM 827 N N . PRO A 1 111 ? 9.152 9.823 9.553 1.00 62.00 111 PRO A N 1
ATOM 828 C CA . PRO A 1 111 ? 10.198 9.347 8.648 1.00 62.00 111 PRO A CA 1
ATOM 829 C C . PRO A 1 111 ? 9.631 8.800 7.333 1.00 62.00 111 PRO A C 1
ATOM 831 O O . PRO A 1 111 ? 10.279 8.925 6.297 1.00 62.00 111 PRO A O 1
ATOM 834 N N . LEU A 1 112 ? 8.420 8.233 7.348 1.00 62.19 112 LEU A N 1
ATOM 835 C CA . LEU A 1 112 ? 7.812 7.617 6.169 1.00 62.19 112 LEU A CA 1
ATOM 836 C C . LEU A 1 112 ? 7.338 8.688 5.176 1.00 62.19 112 LEU A C 1
ATOM 838 O O . LEU A 1 112 ? 7.744 8.681 4.015 1.00 62.19 112 LEU A O 1
ATOM 842 N N . VAL A 1 113 ? 6.576 9.678 5.649 1.00 62.72 113 VAL A N 1
ATOM 843 C CA . VAL A 1 113 ? 6.134 10.824 4.838 1.00 62.72 113 VAL A CA 1
ATOM 844 C C . VAL A 1 113 ? 7.310 11.740 4.498 1.00 62.72 113 VAL A C 1
ATOM 846 O O . VAL A 1 113 ? 7.444 12.162 3.349 1.00 62.72 113 VAL A O 1
ATOM 849 N N . GLY A 1 114 ? 8.194 12.024 5.459 1.00 62.62 114 GLY A N 1
ATOM 850 C CA . GLY A 1 114 ? 9.366 12.876 5.256 1.00 62.62 114 GLY A CA 1
ATOM 851 C C . GLY A 1 114 ? 10.366 12.277 4.267 1.00 62.62 114 GLY A C 1
ATOM 852 O O . GLY A 1 114 ? 10.815 12.969 3.352 1.00 62.62 114 GLY A O 1
ATOM 853 N N . GLY A 1 115 ? 10.649 10.978 4.386 1.00 64.56 115 GLY A N 1
ATOM 854 C CA . GLY A 1 115 ? 11.522 10.240 3.477 1.00 64.56 115 GLY A CA 1
ATOM 855 C C . GLY A 1 115 ? 10.979 10.219 2.052 1.00 64.56 115 GLY A C 1
ATOM 856 O O . GLY A 1 115 ? 11.688 10.594 1.121 1.00 64.56 115 GLY A O 1
ATOM 857 N N . LEU A 1 116 ? 9.695 9.897 1.878 1.00 63.41 116 LEU A N 1
ATOM 858 C CA . LEU A 1 116 ? 9.040 9.896 0.566 1.00 63.41 116 LEU A CA 1
ATOM 859 C C . LEU A 1 116 ? 8.946 11.291 -0.061 1.00 63.41 116 LEU A C 1
ATOM 861 O O . LEU A 1 116 ? 9.150 11.436 -1.267 1.00 63.41 116 LEU A O 1
ATOM 865 N N . SER A 1 117 ? 8.720 12.326 0.748 1.00 62.66 117 SER A N 1
ATOM 866 C CA . SER A 1 117 ? 8.684 13.718 0.286 1.00 62.66 117 SER A CA 1
ATOM 867 C C . SER A 1 117 ? 10.063 14.204 -0.167 1.00 62.66 117 SER A C 1
ATOM 869 O O . SER A 1 117 ? 10.189 14.846 -1.211 1.00 62.66 117 SER A O 1
ATOM 871 N N . LEU A 1 118 ? 11.121 13.867 0.578 1.00 69.06 118 LEU A N 1
ATOM 872 C CA . LEU A 1 118 ? 12.506 14.175 0.210 1.00 69.06 118 LEU A CA 1
ATOM 873 C C . LEU A 1 118 ? 12.937 13.414 -1.044 1.00 69.06 118 LEU A C 1
ATOM 875 O O . LEU A 1 118 ? 13.541 14.005 -1.940 1.00 69.06 118 LEU A O 1
ATOM 879 N N . GLN A 1 119 ? 12.590 12.131 -1.139 1.00 68.44 119 GLN A N 1
ATOM 880 C CA . GLN A 1 119 ? 12.884 11.304 -2.305 1.00 68.44 119 GLN A CA 1
ATOM 881 C C . GLN A 1 119 ? 12.162 11.835 -3.550 1.00 68.44 119 GLN A C 1
ATOM 883 O O . GLN A 1 119 ? 12.792 12.027 -4.588 1.00 68.44 119 GLN A O 1
ATOM 888 N N . GLY A 1 120 ? 10.876 12.180 -3.430 1.00 59.41 120 GLY A N 1
ATOM 889 C CA . GLY A 1 120 ? 10.092 12.776 -4.513 1.00 59.41 120 GLY A CA 1
ATOM 890 C C . GLY A 1 120 ? 10.630 14.138 -4.959 1.00 59.41 120 GLY A C 1
ATOM 891 O O . GLY A 1 120 ? 10.687 14.419 -6.157 1.00 59.41 120 GLY A O 1
ATOM 892 N N . ARG A 1 121 ? 11.105 14.972 -4.021 1.00 67.56 121 ARG A N 1
ATOM 893 C CA . ARG A 1 121 ? 11.788 16.235 -4.347 1.00 67.56 121 ARG A CA 1
ATOM 894 C C . ARG A 1 121 ? 13.104 16.010 -5.081 1.00 67.56 121 ARG A C 1
ATOM 896 O O . ARG A 1 121 ? 13.369 16.728 -6.037 1.00 67.56 121 ARG A O 1
ATOM 903 N N . ARG A 1 122 ? 13.906 15.025 -4.670 1.00 67.81 122 ARG A N 1
ATOM 904 C CA . ARG A 1 122 ? 15.172 14.689 -5.341 1.00 67.81 122 ARG A CA 1
ATOM 905 C C . ARG A 1 122 ? 14.940 14.188 -6.759 1.00 67.81 122 ARG A C 1
ATOM 907 O O . ARG A 1 122 ? 15.601 14.665 -7.666 1.00 67.81 122 ARG A O 1
ATOM 914 N N . MET A 1 123 ? 13.954 13.320 -6.968 1.00 65.75 123 MET A N 1
ATOM 915 C CA . MET A 1 123 ? 13.627 12.822 -8.308 1.00 65.75 123 MET A CA 1
ATOM 916 C C . MET A 1 123 ? 13.098 13.930 -9.226 1.00 65.75 123 MET A C 1
ATOM 918 O O . MET A 1 123 ? 13.497 13.995 -10.383 1.00 65.75 123 MET A O 1
ATOM 922 N N . ARG A 1 124 ? 12.274 14.857 -8.713 1.00 63.50 124 ARG A N 1
ATOM 923 C CA . ARG A 1 124 ? 11.861 16.052 -9.471 1.00 63.50 124 ARG A CA 1
ATOM 924 C C . ARG A 1 124 ? 13.030 16.991 -9.761 1.00 63.50 124 ARG A C 1
ATOM 926 O O . ARG A 1 124 ? 13.124 17.497 -10.869 1.00 63.50 124 ARG A O 1
ATOM 933 N N . ALA A 1 125 ? 13.927 17.201 -8.802 1.00 60.53 125 ALA A N 1
ATOM 934 C CA . ALA A 1 125 ? 15.117 18.026 -8.998 1.00 60.53 125 ALA A CA 1
ATOM 935 C C . ALA A 1 125 ? 16.076 17.414 -10.032 1.00 60.53 125 ALA A C 1
ATOM 937 O O . ALA A 1 125 ? 16.601 18.138 -10.870 1.00 60.53 125 ALA A O 1
ATOM 938 N N . SER A 1 126 ? 16.249 16.090 -10.030 1.00 57.06 126 SER A N 1
ATOM 939 C CA . SER A 1 126 ? 17.033 15.370 -11.038 1.00 57.06 126 SER A CA 1
ATOM 940 C C . SER A 1 126 ? 16.357 15.351 -12.410 1.00 57.06 126 SER A C 1
ATOM 942 O O . SER A 1 126 ? 17.056 15.470 -13.404 1.00 57.06 126 SER A O 1
ATOM 944 N N . ALA A 1 127 ? 15.024 15.275 -12.490 1.00 55.78 127 ALA A N 1
ATOM 945 C CA . ALA A 1 127 ? 14.293 15.409 -13.755 1.00 55.78 127 ALA A CA 1
ATOM 946 C C . ALA A 1 127 ? 14.386 16.832 -14.339 1.00 55.78 127 ALA A C 1
ATOM 948 O O . ALA A 1 127 ? 14.481 16.994 -15.549 1.00 55.78 127 ALA A O 1
ATOM 949 N N . VAL A 1 128 ? 14.414 17.859 -13.480 1.00 56.97 128 VAL A N 1
ATOM 950 C CA . VAL A 1 128 ? 14.638 19.260 -13.878 1.00 56.97 128 VAL A CA 1
ATOM 951 C C . VAL A 1 128 ? 16.099 19.508 -14.277 1.00 56.97 128 VAL A C 1
ATOM 953 O O . VAL A 1 128 ? 16.343 20.255 -15.212 1.00 56.97 128 VAL A O 1
ATOM 956 N N . GLN A 1 129 ? 17.076 18.865 -13.626 1.00 52.09 129 GLN A N 1
ATOM 957 C CA . GLN A 1 129 ? 18.497 18.954 -14.007 1.00 52.09 129 GLN A CA 1
ATOM 958 C C . GLN A 1 129 ? 18.870 18.111 -15.230 1.00 52.09 129 GLN A C 1
ATOM 960 O O . GLN A 1 129 ? 19.817 18.465 -15.920 1.00 52.09 129 GLN A O 1
ATOM 965 N N . ALA A 1 130 ? 18.153 17.016 -15.502 1.00 47.88 130 ALA A N 1
ATOM 966 C CA . ALA A 1 130 ? 18.299 16.210 -16.717 1.00 47.88 130 ALA A CA 1
ATOM 967 C C . ALA A 1 130 ? 17.645 16.861 -17.947 1.00 47.88 130 ALA A C 1
ATOM 969 O O . ALA A 1 130 ? 17.848 16.391 -19.062 1.00 47.88 130 ALA A O 1
ATOM 970 N N . ALA A 1 131 ? 16.928 17.970 -17.754 1.00 45.03 131 ALA A N 1
ATOM 971 C CA . ALA A 1 131 ? 16.549 18.884 -18.817 1.00 45.03 131 ALA A CA 1
ATOM 972 C C . ALA A 1 131 ? 17.538 20.067 -18.905 1.00 45.03 131 ALA A C 1
ATOM 974 O O . ALA A 1 131 ? 17.237 21.147 -18.395 1.00 45.03 131 ALA A O 1
ATOM 975 N N . PRO A 1 132 ? 18.704 19.924 -19.567 1.00 51.56 132 PRO A N 1
ATOM 976 C CA . PRO A 1 132 ? 19.365 21.095 -20.122 1.00 51.56 132 PRO A CA 1
ATOM 977 C C . PRO A 1 132 ? 19.698 20.918 -21.613 1.00 51.56 132 PRO A C 1
ATOM 979 O O . PRO A 1 132 ? 20.247 19.901 -22.023 1.00 51.56 132 PRO A O 1
ATOM 982 N N . ALA A 1 133 ? 19.449 21.991 -22.376 1.00 53.03 133 ALA A N 1
ATOM 983 C CA . ALA A 1 133 ? 20.054 22.305 -23.679 1.00 53.03 133 ALA A CA 1
ATOM 984 C C . ALA A 1 133 ? 19.409 21.797 -24.995 1.00 53.03 133 ALA A C 1
ATOM 986 O O . ALA A 1 133 ? 20.136 21.555 -25.952 1.00 53.03 133 ALA A O 1
ATOM 987 N N . GLU A 1 134 ? 18.075 21.740 -25.117 1.00 43.31 134 GLU A N 1
ATOM 988 C CA . GLU A 1 134 ? 17.404 21.754 -26.448 1.00 43.31 134 GLU A CA 1
ATOM 989 C C . GLU A 1 134 ? 16.675 23.070 -26.779 1.00 43.31 134 GLU A C 1
ATOM 991 O O . GLU A 1 134 ? 16.176 23.241 -27.886 1.00 43.31 134 GLU A O 1
ATOM 996 N N . ALA A 1 135 ? 16.670 24.041 -25.864 1.00 42.88 135 ALA A N 1
ATOM 997 C CA . ALA A 1 135 ? 16.303 25.421 -26.181 1.00 42.88 135 ALA A CA 1
ATOM 998 C C . ALA A 1 135 ? 17.588 26.253 -26.295 1.00 42.88 135 ALA A C 1
ATOM 1000 O O . ALA A 1 135 ? 17.969 26.958 -25.358 1.00 42.88 135 ALA A O 1
ATOM 1001 N N . ALA A 1 136 ? 18.297 26.048 -27.406 1.00 41.28 136 ALA A N 1
ATOM 1002 C CA . ALA A 1 136 ? 19.211 27.038 -27.968 1.00 41.28 136 ALA A CA 1
ATOM 1003 C C . ALA A 1 136 ? 18.403 28.186 -28.592 1.00 41.28 136 ALA A C 1
ATOM 1005 O O . ALA A 1 136 ? 17.294 27.904 -29.104 1.00 41.28 136 ALA A O 1
#

Foldseek 3Di:
DVVFFQDDDPVLVVLVVVLVVLVVCQVVLVVVCVVPPDCPSVVVNLVSQLVSLQSFLVSLCCCVPPVVRGDPDDPLVSVLCSCVRRVVRSVVSNLVSVCVVPVVSVVVVCCSVVVNVVSVVVVVVVVVVVDDDPPD

Secondary structure (DSSP, 8-state):
-GGGBSS--HHHHHHHHHHHHHHHTHHHHHHHHHH--STTSHHHHHHHHHHHHHHHHHHHHIIIIIS--B-S--HHHHHHHIIIIIIHHHHHHHHHHHHHH-TTHHHHHHHHHHHHHHHHHHHHHHHHHS--SS--

Sequence (136 aa):
VYARLVRADLALDLLNFLFLGLIALLPLATELLWEQRGRQAVPVYVSLVAAIGVAMGVAWTHAAFVGRLTEPMSVAERAFVLVGLGLLPGLVCGLAFASLVQPAFAILFSPLVGGLSLQGRRMRASAVQAAPAEAA